Protein AF-A0A2G2W476-F1 (afdb_monomer)

pLDDT: mean 77.72, std 17.3, range [37.88, 96.62]

Structure (mmCIF, N/CA/C/O backbone):
data_AF-A0A2G2W476-F1
#
_entry.id   AF-A0A2G2W476-F1
#
loop_
_atom_site.group_PDB
_atom_site.id
_atom_site.type_symbol
_atom_site.label_atom_id
_atom_site.label_alt_id
_atom_site.label_comp_id
_atom_site.label_asym_id
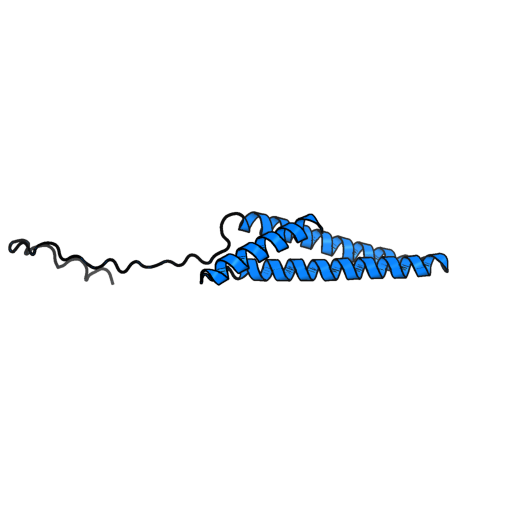_atom_site.label_entity_id
_atom_site.label_seq_id
_atom_site.pdbx_PDB_ins_code
_atom_site.Cartn_x
_atom_site.Cartn_y
_atom_site.Cartn_z
_atom_site.occupancy
_atom_site.B_iso_or_equiv
_atom_site.auth_seq_id
_atom_site.auth_comp_id
_atom_site.auth_asym_id
_atom_site.auth_atom_id
_atom_site.pdbx_PDB_model_num
ATOM 1 N N . MET A 1 1 ? 6.111 7.376 -0.834 1.00 88.75 1 MET A N 1
ATOM 2 C CA . MET A 1 1 ? 6.238 6.184 0.018 1.00 88.75 1 MET A CA 1
ATOM 3 C C . MET A 1 1 ? 6.331 6.547 1.486 1.00 88.75 1 MET A C 1
ATOM 5 O O . MET A 1 1 ? 5.328 6.387 2.149 1.00 88.75 1 MET A O 1
ATOM 9 N N . GLU A 1 2 ? 7.392 7.194 1.965 1.00 90.31 2 GLU A N 1
ATOM 10 C CA . GLU A 1 2 ? 7.625 7.481 3.400 1.00 90.31 2 GLU A CA 1
ATOM 11 C C . GLU A 1 2 ? 6.390 7.794 4.283 1.00 90.31 2 GLU A C 1
ATOM 13 O O . GLU A 1 2 ? 6.231 7.223 5.357 1.00 90.31 2 GLU A O 1
ATOM 18 N N . LYS A 1 3 ? 5.482 8.681 3.845 1.00 90.06 3 LYS A N 1
ATOM 19 C CA . LYS A 1 3 ? 4.260 9.000 4.607 1.00 90.06 3 LYS A CA 1
ATOM 20 C C . LYS A 1 3 ? 3.316 7.800 4.789 1.00 90.06 3 LYS A C 1
ATOM 22 O O . LYS A 1 3 ? 2.791 7.642 5.882 1.00 90.06 3 LYS A O 1
ATOM 27 N N . ILE A 1 4 ? 3.086 6.992 3.745 1.00 91.06 4 ILE A N 1
ATOM 28 C CA . ILE A 1 4 ? 2.184 5.827 3.829 1.00 91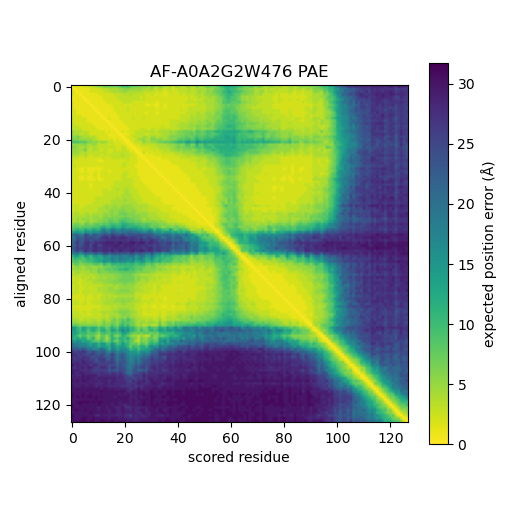.06 4 ILE A CA 1
ATOM 29 C C . ILE A 1 4 ? 2.812 4.717 4.674 1.00 91.06 4 ILE A C 1
ATOM 31 O O . ILE A 1 4 ? 2.113 4.109 5.471 1.00 91.06 4 ILE A O 1
ATOM 35 N N . THR A 1 5 ? 4.133 4.545 4.579 1.00 93.56 5 THR A N 1
ATOM 36 C CA . THR A 1 5 ? 4.925 3.622 5.404 1.00 93.56 5 THR A CA 1
ATOM 37 C C . THR A 1 5 ? 4.782 3.951 6.887 1.00 93.56 5 THR A C 1
ATOM 39 O O . THR A 1 5 ? 4.391 3.104 7.677 1.00 93.56 5 THR A O 1
ATOM 42 N N . LYS A 1 6 ? 4.965 5.226 7.262 1.00 92.75 6 LYS A N 1
ATOM 43 C CA . LYS A 1 6 ? 4.759 5.689 8.645 1.00 92.75 6 LYS A CA 1
ATOM 44 C C . LYS A 1 6 ? 3.333 5.438 9.136 1.00 92.75 6 LYS A C 1
ATOM 46 O O . LYS A 1 6 ? 3.140 5.044 10.281 1.00 92.75 6 LYS A O 1
ATOM 51 N N . SER A 1 7 ? 2.334 5.673 8.282 1.00 91.19 7 SER A N 1
ATOM 52 C CA . SER A 1 7 ? 0.939 5.365 8.611 1.00 91.19 7 SER A CA 1
ATOM 53 C C . SER A 1 7 ? 0.709 3.867 8.793 1.00 91.19 7 SER A C 1
ATOM 55 O O . SER A 1 7 ? -0.021 3.487 9.702 1.00 91.19 7 SER A O 1
ATOM 57 N N . ARG A 1 8 ? 1.336 3.023 7.967 1.00 94.50 8 ARG A N 1
ATOM 58 C CA . ARG A 1 8 ? 1.278 1.569 8.119 1.00 94.50 8 ARG A CA 1
ATOM 59 C C . ARG A 1 8 ? 1.859 1.144 9.455 1.00 94.50 8 ARG A C 1
ATOM 61 O O . ARG A 1 8 ? 1.169 0.447 10.183 1.00 94.50 8 ARG A O 1
ATOM 68 N N . ASP A 1 9 ? 3.056 1.605 9.794 1.00 94.50 9 ASP A N 1
ATOM 69 C CA . ASP A 1 9 ? 3.732 1.214 11.035 1.00 94.50 9 ASP A CA 1
ATOM 70 C C . ASP A 1 9 ? 2.927 1.635 12.281 1.00 94.50 9 ASP A C 1
ATOM 72 O O . ASP A 1 9 ? 2.794 0.865 13.232 1.00 94.50 9 ASP A O 1
ATOM 76 N N . ASP A 1 10 ? 2.326 2.833 12.261 1.00 92.50 10 ASP A N 1
ATOM 77 C CA . ASP A 1 10 ? 1.422 3.307 13.322 1.00 92.50 10 ASP A CA 1
ATOM 78 C C . ASP A 1 10 ? 0.158 2.437 13.443 1.00 92.50 10 ASP A C 1
ATOM 80 O O . ASP A 1 10 ? -0.227 2.040 14.545 1.00 92.50 10 ASP A O 1
ATOM 84 N N . ILE A 1 11 ? -0.484 2.110 12.317 1.00 91.19 11 ILE A N 1
ATOM 85 C CA . ILE A 1 11 ? -1.691 1.274 12.297 1.00 91.19 11 ILE A CA 1
ATOM 86 C C . ILE A 1 11 ? -1.365 -0.161 12.721 1.00 91.19 11 ILE A C 1
ATOM 88 O O . ILE A 1 11 ? -2.086 -0.724 13.539 1.00 91.19 11 ILE A O 1
ATOM 92 N N . GLU A 1 12 ? -0.274 -0.740 12.230 1.00 93.19 12 GLU A N 1
ATOM 93 C CA . GLU A 1 12 ? 0.182 -2.080 12.599 1.00 93.19 12 GLU A CA 1
ATOM 94 C C . GLU A 1 12 ? 0.504 -2.161 14.099 1.00 93.19 12 GLU A C 1
ATOM 96 O O . GLU A 1 12 ? 0.105 -3.112 14.773 1.00 93.19 12 GLU A O 1
ATOM 101 N N . GLY A 1 13 ? 1.155 -1.133 14.658 1.00 92.81 13 GLY A N 1
ATOM 102 C CA . GLY A 1 13 ? 1.381 -1.021 16.098 1.00 92.81 13 GLY A CA 1
ATOM 103 C C . GLY A 1 13 ? 0.074 -1.018 16.895 1.00 92.81 13 GLY A C 1
ATOM 104 O O . GLY A 1 13 ? -0.061 -1.762 17.867 1.00 92.81 13 GLY A O 1
ATOM 105 N N . LYS A 1 14 ? -0.925 -0.244 16.454 1.00 90.44 14 LYS A N 1
ATOM 106 C CA . LYS A 1 14 ? -2.258 -0.211 17.082 1.00 90.44 14 LYS A CA 1
ATOM 107 C C . LYS A 1 14 ? -2.997 -1.542 16.958 1.00 90.44 14 LYS A C 1
ATOM 109 O O . LYS A 1 14 ? -3.624 -1.967 17.923 1.00 90.44 14 LYS A O 1
ATOM 114 N N . VAL A 1 15 ? -2.906 -2.211 15.808 1.00 90.62 15 VAL A N 1
ATOM 115 C CA . VAL A 1 15 ? -3.497 -3.540 15.589 1.00 90.62 15 VAL A CA 1
ATOM 116 C C . VAL A 1 15 ? -2.919 -4.556 16.575 1.00 90.62 15 VAL A C 1
ATOM 118 O O . VAL A 1 15 ? -3.689 -5.256 17.225 1.00 90.62 15 VAL A O 1
ATOM 121 N N . LYS A 1 16 ? -1.596 -4.571 16.781 1.00 91.50 16 LYS A N 1
ATOM 122 C CA . LYS A 1 16 ? -0.947 -5.470 17.753 1.00 91.50 16 LYS A CA 1
ATOM 123 C C . LYS A 1 16 ? -1.417 -5.234 19.191 1.00 91.50 16 LYS A C 1
ATOM 125 O O . LYS A 1 16 ? -1.628 -6.194 19.927 1.00 91.50 16 LYS A O 1
ATOM 130 N N . VAL A 1 17 ? -1.604 -3.973 19.596 1.00 89.06 17 VAL A N 1
ATOM 131 C CA . VAL A 1 17 ? -2.146 -3.630 20.929 1.00 89.06 17 VAL A CA 1
ATOM 132 C C . VAL A 1 17 ? -3.568 -4.171 21.086 1.00 89.06 17 VAL A C 1
ATOM 134 O O . VAL A 1 17 ? -3.865 -4.871 22.049 1.00 89.06 17 VAL A O 1
ATOM 137 N N . VAL A 1 18 ? -4.421 -3.908 20.098 1.00 87.12 18 VAL A N 1
ATOM 138 C CA . VAL A 1 18 ? -5.820 -4.351 20.052 1.00 87.12 18 VAL A CA 1
ATOM 139 C C . VAL A 1 18 ? -5.948 -5.880 20.099 1.00 87.12 18 VAL A C 1
ATOM 141 O O . VAL A 1 18 ? -6.799 -6.413 20.814 1.00 87.12 18 VAL A O 1
ATOM 144 N N . GLU A 1 19 ? -5.104 -6.598 19.359 1.00 87.44 19 GLU A N 1
ATOM 145 C CA . GLU A 1 19 ? -5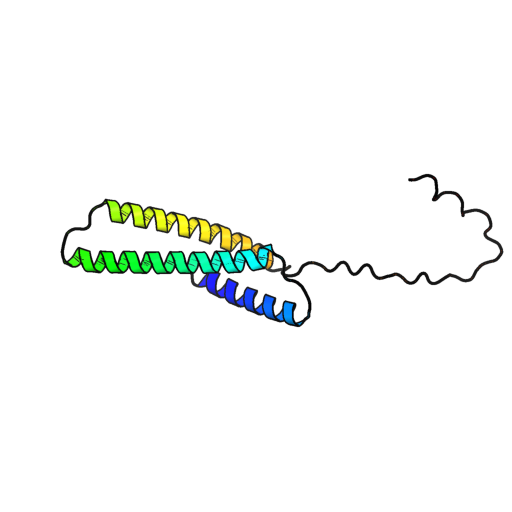.062 -8.063 19.386 1.00 87.44 19 GLU A CA 1
ATOM 146 C C . GLU A 1 19 ? -4.607 -8.596 20.748 1.00 87.44 19 GLU A C 1
ATOM 148 O O . GLU A 1 19 ? -5.194 -9.553 21.256 1.00 87.44 19 GLU A O 1
ATOM 153 N N . GLY A 1 20 ? -3.624 -7.942 21.380 1.00 86.75 20 GLY A N 1
ATOM 154 C CA . GLY A 1 20 ? -3.192 -8.245 22.747 1.00 86.75 20 GLY A CA 1
ATOM 155 C C . GLY A 1 20 ? -4.297 -8.052 23.793 1.00 86.75 20 GLY A C 1
ATOM 156 O O . GLY A 1 20 ? -4.352 -8.787 24.777 1.00 86.75 20 GLY A O 1
ATOM 157 N N . GLU A 1 21 ? -5.224 -7.124 23.552 1.00 87.12 21 GLU A N 1
ATOM 158 C CA . GLU A 1 21 ? -6.426 -6.904 24.368 1.00 87.12 21 GLU A CA 1
ATOM 159 C C . GLU A 1 21 ? -7.573 -7.894 24.057 1.00 87.12 21 GLU A C 1
ATOM 161 O O . GLU A 1 21 ? -8.626 -7.860 24.699 1.00 87.12 21 GLU A O 1
ATOM 166 N N . GLY A 1 22 ? -7.398 -8.804 23.089 1.00 84.56 22 GLY A N 1
ATOM 167 C CA . GLY A 1 22 ? -8.389 -9.821 22.719 1.00 84.56 22 GLY A CA 1
ATOM 168 C C . GLY A 1 22 ? -9.489 -9.334 21.765 1.00 84.56 22 GLY A C 1
ATOM 169 O O . GLY A 1 22 ? -10.529 -9.998 21.607 1.00 84.56 22 GLY A O 1
ATOM 170 N N . TYR A 1 23 ? -9.291 -8.181 21.124 1.00 85.25 23 TYR A N 1
ATOM 171 C CA . TYR A 1 23 ? -10.147 -7.694 20.045 1.00 85.25 23 TYR A CA 1
ATOM 172 C C . TYR A 1 23 ? -9.644 -8.182 18.687 1.00 85.25 23 TYR A C 1
ATOM 174 O O . TYR A 1 23 ? -8.462 -8.453 18.498 1.00 85.25 23 TYR A O 1
ATOM 182 N N . LYS A 1 24 ? -10.561 -8.297 17.721 1.00 88.31 24 LYS A N 1
ATOM 183 C CA . LYS A 1 24 ? -10.206 -8.634 16.340 1.00 88.31 24 LYS A CA 1
ATOM 184 C C . LYS A 1 24 ? -10.160 -7.360 15.493 1.00 88.31 24 LYS A C 1
ATOM 186 O O . LYS A 1 24 ? -11.165 -6.634 15.472 1.00 88.31 24 LYS A O 1
ATOM 191 N N . PRO A 1 25 ? -9.045 -7.085 14.796 1.00 88.62 25 PRO A N 1
ATOM 192 C CA . PRO A 1 25 ? -8.981 -5.990 13.842 1.00 88.62 25 PRO A CA 1
ATOM 193 C C . PRO A 1 25 ? -9.940 -6.247 12.676 1.00 88.62 25 PRO A C 1
ATOM 195 O O . PRO A 1 25 ? -10.285 -7.391 12.361 1.00 88.62 25 PRO A O 1
ATOM 198 N N . LYS A 1 26 ? -10.393 -5.174 12.026 1.00 90.12 26 LYS A N 1
ATOM 199 C CA . LYS A 1 26 ? -11.196 -5.296 10.803 1.00 90.12 26 LYS A CA 1
ATOM 200 C C . LYS A 1 26 ? -10.357 -5.896 9.677 1.00 90.12 26 LYS A C 1
ATOM 202 O O . LYS A 1 26 ? -9.202 -5.521 9.492 1.00 90.12 26 LYS A O 1
ATOM 207 N N . THR A 1 27 ? -10.971 -6.756 8.869 1.00 90.56 27 THR A N 1
ATOM 208 C CA . THR A 1 27 ? -1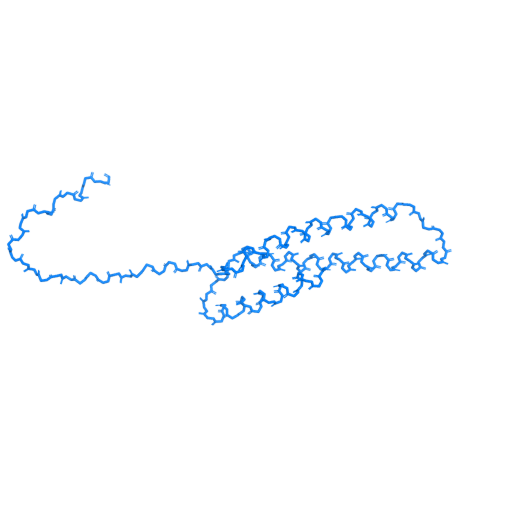0.322 -7.361 7.696 1.00 90.56 27 THR A CA 1
ATOM 209 C C . THR A 1 27 ? -9.779 -6.306 6.731 1.00 90.56 27 THR A C 1
ATOM 211 O O . THR A 1 27 ? -8.676 -6.470 6.222 1.00 90.56 27 THR A O 1
ATOM 214 N N . ASP A 1 28 ? -10.494 -5.193 6.544 1.00 91.12 28 ASP A N 1
ATOM 215 C CA . ASP A 1 28 ? -10.054 -4.095 5.672 1.00 91.12 28 ASP A CA 1
ATOM 216 C C . ASP A 1 28 ? -8.752 -3.439 6.149 1.00 91.12 28 ASP A C 1
ATOM 218 O O . ASP A 1 28 ? -7.939 -3.022 5.329 1.00 91.12 28 ASP A O 1
ATOM 222 N N . VAL A 1 29 ? -8.532 -3.375 7.468 1.00 91.62 29 VAL A N 1
ATOM 223 C CA . VAL A 1 29 ? -7.305 -2.816 8.055 1.00 91.62 29 VAL A CA 1
ATOM 224 C C . VAL A 1 29 ? -6.126 -3.741 7.776 1.00 91.62 29 VAL A C 1
ATOM 226 O O . VAL A 1 29 ? -5.088 -3.280 7.312 1.00 91.62 29 VAL A O 1
ATOM 229 N N . VAL A 1 30 ? -6.298 -5.045 8.015 1.00 92.56 30 VAL A N 1
ATOM 230 C CA . VAL A 1 30 ? -5.258 -6.054 7.752 1.00 92.56 30 VAL A CA 1
ATOM 231 C C . VAL A 1 30 ? -4.897 -6.067 6.268 1.00 92.56 30 VAL A C 1
ATOM 233 O O . VAL A 1 30 ? -3.727 -5.944 5.916 1.00 92.56 30 VAL A O 1
ATOM 236 N N . LYS A 1 31 ? -5.909 -6.105 5.396 1.00 95.12 31 LYS A N 1
ATOM 237 C CA . LYS A 1 31 ? -5.716 -6.060 3.946 1.00 95.12 31 LYS A CA 1
ATOM 238 C C . LYS A 1 31 ? -4.990 -4.790 3.501 1.00 95.12 31 LYS A C 1
ATOM 240 O O . LYS A 1 31 ? -4.097 -4.854 2.667 1.00 95.12 31 LYS A O 1
ATOM 245 N N . TRP A 1 32 ? -5.338 -3.636 4.065 1.00 95.75 32 TRP A N 1
ATOM 246 C CA . TRP A 1 32 ? -4.661 -2.387 3.730 1.00 95.75 32 TRP A CA 1
ATOM 247 C C . TRP A 1 32 ? -3.178 -2.394 4.135 1.00 95.75 32 TRP A C 1
ATOM 249 O O . TRP A 1 32 ? -2.351 -1.894 3.375 1.00 95.75 32 TRP A O 1
ATOM 259 N N . ILE A 1 33 ? -2.819 -2.987 5.282 1.00 95.06 33 ILE A N 1
ATOM 260 C CA . ILE A 1 33 ? -1.410 -3.155 5.689 1.00 95.06 33 ILE A CA 1
ATOM 261 C C . ILE A 1 33 ? -0.655 -3.996 4.647 1.00 95.06 33 ILE A C 1
ATOM 263 O O . ILE A 1 33 ? 0.424 -3.593 4.203 1.00 95.06 33 ILE A O 1
ATOM 267 N N . GLU A 1 34 ? -1.237 -5.121 4.222 1.00 96.31 34 GLU A N 1
ATOM 268 C CA . GLU A 1 34 ? -0.669 -6.000 3.190 1.00 96.31 34 GLU A CA 1
ATOM 269 C C . GLU A 1 34 ? -0.516 -5.277 1.843 1.00 96.31 34 GLU A C 1
ATOM 271 O O . GLU A 1 34 ? 0.544 -5.344 1.216 1.00 96.31 34 GLU A O 1
ATOM 276 N N . ASP A 1 35 ? -1.540 -4.533 1.415 1.00 96.62 35 ASP A N 1
ATOM 277 C CA . ASP A 1 35 ? -1.527 -3.776 0.161 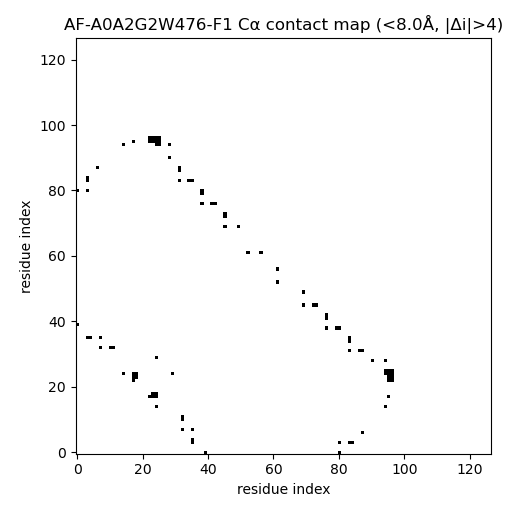1.00 96.62 35 ASP A CA 1
ATOM 278 C C . ASP A 1 35 ? -0.447 -2.674 0.174 1.00 96.62 35 ASP A C 1
ATOM 280 O O . ASP A 1 35 ? 0.243 -2.473 -0.830 1.00 96.62 35 ASP A O 1
ATOM 284 N N . VAL A 1 36 ? -0.238 -1.988 1.308 1.00 95.88 36 VAL A N 1
ATOM 285 C CA . VAL A 1 36 ? 0.861 -1.015 1.462 1.00 95.88 36 VAL A CA 1
ATOM 286 C C . VAL A 1 36 ? 2.221 -1.706 1.379 1.00 95.88 36 VAL A C 1
ATOM 288 O O . VAL A 1 36 ? 3.109 -1.209 0.686 1.00 95.88 36 VAL A O 1
ATOM 291 N N . GLN A 1 37 ? 2.396 -2.853 2.041 1.00 96.19 37 GLN A N 1
ATOM 292 C CA . GLN A 1 37 ? 3.655 -3.600 1.997 1.00 96.19 37 GLN A CA 1
ATOM 293 C C . GLN A 1 37 ? 3.972 -4.108 0.586 1.00 96.19 37 GLN A C 1
ATOM 295 O O . GLN A 1 37 ? 5.114 -4.038 0.132 1.00 96.19 37 GLN A O 1
ATOM 300 N N . LYS A 1 38 ? 2.956 -4.568 -0.148 1.00 96.38 38 LYS A N 1
ATOM 301 C CA . LYS A 1 38 ? 3.105 -4.951 -1.551 1.00 96.38 38 LYS A CA 1
ATOM 302 C C . LYS A 1 38 ? 3.541 -3.764 -2.413 1.00 96.38 38 LYS A C 1
ATOM 304 O O . LYS A 1 38 ? 4.471 -3.905 -3.204 1.00 96.38 38 LYS A O 1
ATOM 309 N N . LEU A 1 39 ? 2.911 -2.602 -2.233 1.00 95.75 39 LEU A N 1
ATOM 310 C CA . LEU A 1 39 ? 3.249 -1.391 -2.981 1.00 95.75 39 LEU A CA 1
ATOM 311 C C . LEU A 1 39 ? 4.684 -0.915 -2.708 1.00 95.75 39 LEU A C 1
ATOM 313 O O . LEU A 1 39 ? 5.350 -0.414 -3.612 1.00 95.75 39 LEU A O 1
ATOM 317 N N . GLU A 1 40 ? 5.176 -1.072 -1.479 1.00 94.94 40 GLU A N 1
ATOM 318 C CA . GLU A 1 40 ? 6.579 -0.805 -1.142 1.00 94.94 40 GLU A CA 1
ATOM 319 C C . GLU A 1 40 ? 7.536 -1.719 -1.897 1.00 94.94 40 GLU A C 1
ATOM 321 O O . GLU A 1 40 ? 8.467 -1.223 -2.524 1.00 94.94 40 GLU A O 1
ATOM 326 N N . ASN A 1 41 ? 7.268 -3.024 -1.930 1.00 94.75 41 ASN A N 1
ATOM 327 C CA . ASN A 1 41 ? 8.092 -3.962 -2.692 1.00 94.75 41 ASN A CA 1
ATOM 328 C C . ASN A 1 41 ? 8.087 -3.638 -4.199 1.00 94.75 41 ASN A C 1
ATOM 330 O O . ASN A 1 41 ? 9.131 -3.690 -4.848 1.00 94.75 41 ASN A O 1
ATOM 334 N N . GLU A 1 42 ? 6.930 -3.270 -4.763 1.00 94.12 42 GLU A N 1
ATOM 335 C CA . GLU A 1 42 ? 6.816 -2.842 -6.166 1.00 94.12 42 GLU A CA 1
ATOM 336 C C . GLU A 1 42 ? 7.598 -1.546 -6.444 1.00 94.12 42 GLU A C 1
ATOM 338 O O . GLU A 1 42 ? 8.206 -1.398 -7.509 1.00 94.12 42 GLU A O 1
ATOM 343 N N . TRP A 1 43 ? 7.602 -0.612 -5.488 1.00 94.19 43 TRP A N 1
ATOM 344 C CA . TRP A 1 43 ? 8.364 0.632 -5.566 1.00 94.19 43 TRP A CA 1
ATOM 345 C C . TRP A 1 43 ? 9.875 0.383 -5.527 1.00 94.19 43 TRP A C 1
ATOM 347 O O . TRP A 1 43 ? 10.586 0.892 -6.395 1.00 94.19 43 TRP A O 1
ATOM 357 N N . GLU A 1 44 ? 10.359 -0.431 -4.589 1.00 94.31 44 GLU A N 1
ATOM 358 C CA . GLU A 1 44 ? 11.779 -0.794 -4.490 1.00 94.31 44 GLU A CA 1
ATOM 359 C C . GLU A 1 44 ? 12.256 -1.513 -5.762 1.00 94.31 44 GLU A C 1
ATOM 361 O O . GLU A 1 44 ? 13.251 -1.112 -6.367 1.00 94.31 44 GLU A O 1
ATOM 366 N N . ALA A 1 45 ? 11.485 -2.485 -6.264 1.00 92.12 45 ALA A N 1
ATOM 367 C CA . ALA A 1 45 ? 11.806 -3.191 -7.507 1.00 92.12 45 ALA A CA 1
ATOM 368 C C . ALA A 1 45 ? 11.899 -2.243 -8.721 1.00 92.12 45 ALA A C 1
ATOM 370 O O . ALA A 1 45 ? 12.766 -2.395 -9.588 1.00 92.12 45 ALA A O 1
ATOM 371 N N . MET A 1 46 ? 11.032 -1.226 -8.792 1.00 91.25 46 MET A N 1
ATOM 372 C CA . MET A 1 46 ? 11.121 -0.193 -9.829 1.00 91.25 46 MET A CA 1
ATOM 373 C C . MET A 1 46 ? 12.399 0.641 -9.687 1.00 91.25 46 MET A C 1
ATOM 375 O O . MET A 1 46 ? 13.060 0.926 -10.688 1.00 91.25 46 MET A O 1
ATOM 379 N N . GLN A 1 47 ? 12.765 1.036 -8.463 1.00 91.19 47 GLN A N 1
ATOM 380 C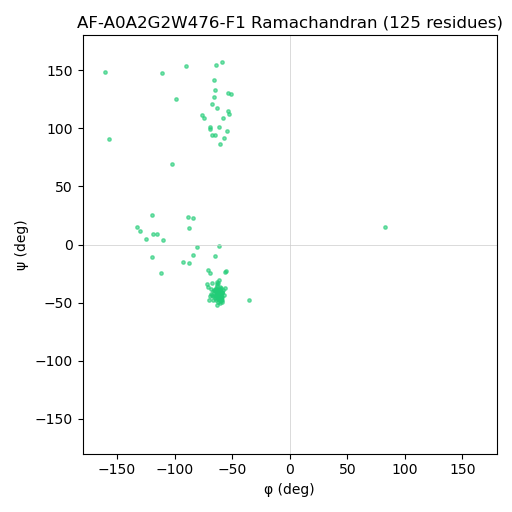 CA . GLN A 1 47 ? 13.990 1.797 -8.214 1.00 91.19 47 GLN A CA 1
ATOM 381 C C . GLN A 1 47 ? 15.241 0.998 -8.595 1.00 91.19 47 GLN A C 1
ATOM 383 O O . GLN A 1 47 ? 16.137 1.547 -9.243 1.00 91.19 47 GLN A O 1
ATOM 388 N N . GLU A 1 48 ? 15.285 -0.294 -8.267 1.00 90.50 48 GLU A N 1
ATOM 389 C CA . GLU A 1 48 ? 16.354 -1.206 -8.678 1.00 90.50 48 GLU A CA 1
ATOM 390 C C . GLU A 1 48 ? 16.465 -1.303 -10.203 1.00 90.50 48 GLU A C 1
ATOM 392 O O . GLU A 1 48 ? 17.557 -1.134 -10.751 1.00 90.50 48 GLU A O 1
ATOM 397 N N . SER A 1 49 ? 15.339 -1.479 -10.903 1.00 86.19 49 SER A N 1
ATOM 398 C CA . SER A 1 49 ? 15.297 -1.531 -12.372 1.00 86.19 49 SER A CA 1
ATOM 399 C C . SER A 1 49 ? 15.812 -0.237 -13.015 1.00 86.19 49 SER A C 1
ATOM 401 O O . SER A 1 49 ? 16.653 -0.268 -13.919 1.00 86.19 49 SER A O 1
ATOM 403 N N . ILE A 1 50 ? 15.396 0.925 -12.497 1.00 86.06 50 ILE A N 1
ATOM 404 C CA . ILE A 1 50 ? 15.887 2.233 -12.956 1.00 86.06 50 ILE A CA 1
ATOM 405 C C . ILE A 1 50 ? 17.398 2.358 -12.735 1.00 86.06 50 ILE A C 1
ATOM 407 O O . ILE A 1 50 ? 18.107 2.867 -13.605 1.00 86.06 50 ILE A O 1
ATOM 411 N N . ASN A 1 51 ? 17.907 1.921 -11.584 1.00 86.56 51 ASN A N 1
ATOM 412 C CA . ASN A 1 51 ? 19.332 1.998 -11.268 1.00 86.56 51 ASN A CA 1
ATOM 413 C C . ASN A 1 51 ? 20.165 1.057 -12.151 1.00 86.56 51 ASN A C 1
ATOM 415 O O . ASN A 1 51 ? 21.197 1.477 -12.681 1.00 86.56 51 ASN A O 1
ATOM 419 N N . ALA A 1 52 ? 19.693 -0.170 -12.384 1.00 83.06 52 ALA A N 1
ATOM 420 C CA . ALA A 1 52 ? 20.316 -1.113 -13.308 1.00 83.06 52 ALA A CA 1
ATOM 421 C C . ALA A 1 52 ? 20.351 -0.5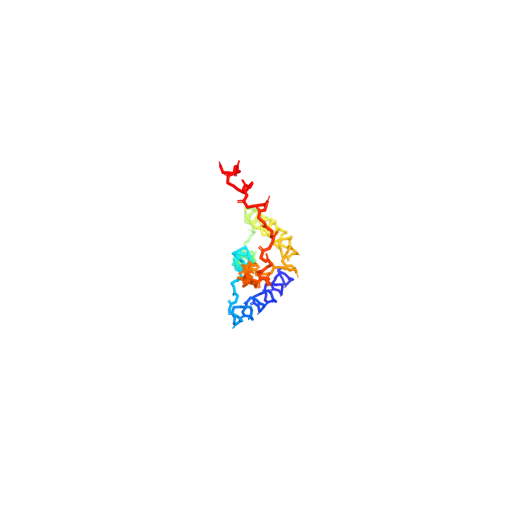56 -14.741 1.00 83.06 52 ALA A C 1
ATOM 423 O O . ALA A 1 52 ? 21.394 -0.576 -15.397 1.00 83.06 52 ALA A O 1
ATOM 424 N N . ALA A 1 53 ? 19.245 0.032 -15.207 1.00 77.62 53 ALA A N 1
ATOM 425 C CA . ALA A 1 53 ? 19.183 0.677 -16.513 1.00 77.62 53 ALA A CA 1
ATOM 426 C C . ALA A 1 53 ? 20.134 1.880 -16.614 1.00 77.62 53 ALA A C 1
ATOM 428 O O . ALA A 1 53 ? 20.863 2.003 -17.598 1.00 77.62 53 ALA A O 1
ATOM 429 N N . LYS A 1 54 ? 20.199 2.738 -15.585 1.00 75.75 54 LYS A N 1
ATOM 430 C CA . LYS A 1 54 ? 21.145 3.868 -15.534 1.00 75.75 54 LYS A CA 1
ATOM 431 C C . LYS A 1 54 ? 22.597 3.408 -15.681 1.00 75.75 54 LYS A C 1
ATOM 433 O O . LYS A 1 54 ? 23.341 4.003 -16.463 1.00 75.75 54 LYS A O 1
ATOM 438 N N . MET A 1 55 ? 22.982 2.329 -14.995 1.00 73.00 55 MET A N 1
ATOM 439 C CA . MET A 1 55 ? 24.321 1.734 -15.109 1.00 73.00 55 MET A CA 1
ATOM 440 C C . MET A 1 55 ? 24.633 1.264 -16.538 1.00 73.00 55 MET A C 1
ATOM 442 O O . MET A 1 55 ? 25.748 1.457 -17.021 1.00 73.00 55 MET A O 1
ATOM 446 N N . LEU A 1 56 ? 23.649 0.701 -17.245 1.00 64.44 56 LEU A N 1
ATOM 447 C CA . LEU A 1 56 ? 23.804 0.269 -18.639 1.00 64.44 56 LEU A CA 1
ATOM 448 C C . LEU A 1 56 ? 23.882 1.453 -19.616 1.00 64.44 56 LEU A C 1
ATOM 450 O O . LEU A 1 56 ? 24.630 1.400 -20.594 1.00 64.44 56 LEU A O 1
ATOM 454 N N . THR A 1 57 ? 23.168 2.549 -19.339 1.00 56.09 57 THR A N 1
ATOM 455 C CA . THR A 1 57 ? 23.124 3.722 -20.229 1.00 56.09 57 THR A CA 1
ATOM 456 C C . THR A 1 57 ? 24.407 4.545 -20.284 1.00 56.09 57 THR A C 1
ATOM 458 O O . THR A 1 57 ? 24.668 5.190 -21.296 1.00 56.09 57 THR A O 1
ATOM 461 N N . TYR A 1 58 ? 25.269 4.452 -19.266 1.00 53.50 58 TYR A N 1
ATOM 462 C CA . TYR A 1 58 ? 26.640 4.976 -19.343 1.00 53.50 58 TYR A CA 1
ATOM 463 C C . TYR A 1 58 ? 27.507 4.232 -20.381 1.00 53.50 58 TYR A C 1
ATOM 465 O O . TYR A 1 58 ? 28.605 4.686 -20.699 1.00 53.50 58 TYR A O 1
ATOM 473 N N . LYS A 1 59 ? 27.017 3.107 -20.929 1.00 54.25 59 LYS A N 1
ATOM 474 C CA . LYS A 1 59 ? 27.707 2.264 -21.915 1.00 54.25 59 LYS A CA 1
ATOM 475 C C . LYS A 1 59 ? 27.061 2.275 -23.312 1.00 54.25 59 LYS A C 1
ATOM 477 O O . LYS A 1 59 ? 27.775 2.016 -24.275 1.00 54.25 59 LYS A O 1
ATOM 482 N N . CYS A 1 60 ? 25.759 2.569 -23.445 1.00 54.12 60 CYS A N 1
ATOM 483 C CA . CYS A 1 60 ? 25.010 2.650 -24.718 1.00 54.12 60 CYS A CA 1
ATOM 484 C C . CYS A 1 60 ? 23.705 3.467 -24.568 1.00 54.12 60 CYS A C 1
ATOM 486 O O . CYS A 1 60 ? 23.085 3.444 -23.510 1.00 54.12 60 CYS A O 1
ATOM 488 N N . CYS A 1 61 ? 23.253 4.165 -25.621 1.00 57.94 61 CYS A N 1
ATOM 489 C CA . CYS A 1 61 ? 22.033 4.992 -25.603 1.00 57.94 61 CYS A CA 1
ATOM 490 C C . CYS A 1 61 ? 20.781 4.216 -25.124 1.00 57.94 61 CYS A C 1
ATOM 492 O O . CYS A 1 61 ? 20.496 3.152 -25.676 1.00 57.94 61 CYS A O 1
ATOM 494 N N . PRO A 1 62 ? 19.988 4.740 -24.163 1.00 57.78 62 PRO A N 1
ATOM 495 C CA . PRO A 1 62 ? 18.767 4.075 -23.716 1.00 57.78 62 PRO A CA 1
ATOM 496 C C . PRO A 1 62 ? 17.717 4.016 -24.825 1.00 57.78 62 PRO A C 1
ATOM 498 O O . PRO A 1 62 ? 17.313 5.041 -25.374 1.00 57.78 62 PRO A O 1
ATOM 501 N N . THR A 1 63 ? 17.221 2.815 -25.101 1.00 64.50 63 THR A N 1
ATOM 502 C CA . THR A 1 63 ? 16.061 2.565 -25.958 1.00 64.50 63 THR A CA 1
ATOM 503 C C . THR A 1 63 ? 14.790 3.162 -25.340 1.00 64.50 63 THR A C 1
ATOM 505 O O . THR A 1 63 ? 14.504 2.965 -24.159 1.00 64.50 63 THR A O 1
ATOM 508 N N . CYS A 1 64 ? 13.993 3.884 -26.136 1.00 63.72 64 CYS A N 1
ATOM 509 C CA . CYS A 1 64 ? 12.779 4.587 -25.693 1.00 63.72 64 CYS A CA 1
ATOM 510 C C . CYS A 1 64 ? 11.724 3.696 -24.999 1.00 63.72 64 CYS A C 1
ATOM 512 O O . CYS A 1 64 ? 10.943 4.216 -24.204 1.00 63.72 64 CYS A O 1
ATOM 514 N N . SER A 1 65 ? 11.719 2.382 -25.252 1.00 70.25 65 SER A N 1
ATOM 515 C CA . SER A 1 65 ? 10.791 1.405 -24.656 1.00 70.25 65 SER A CA 1
ATOM 516 C C . SER A 1 65 ? 10.912 1.296 -23.132 1.00 70.25 65 SER A C 1
ATOM 518 O O . SER A 1 65 ? 9.906 1.281 -22.424 1.00 70.25 65 SER A O 1
ATOM 520 N N . LEU A 1 66 ? 12.137 1.323 -22.604 1.00 73.44 66 LEU A N 1
ATOM 521 C CA . LEU A 1 66 ? 12.377 1.220 -21.163 1.00 73.44 66 LEU A CA 1
ATOM 522 C C . LEU A 1 66 ? 11.850 2.457 -20.419 1.00 73.44 66 LEU A C 1
ATOM 524 O O . LEU A 1 66 ? 11.332 2.370 -19.308 1.00 73.44 66 LEU A O 1
ATOM 528 N N . ARG A 1 67 ? 11.906 3.628 -21.067 1.00 73.38 67 ARG A N 1
ATOM 529 C CA . ARG A 1 67 ? 11.343 4.868 -20.521 1.00 73.38 67 ARG A CA 1
ATOM 530 C C . ARG A 1 67 ? 9.816 4.807 -20.424 1.00 73.38 67 ARG A C 1
ATOM 532 O O . ARG A 1 67 ? 9.265 5.284 -19.434 1.00 73.38 67 ARG A O 1
ATOM 539 N N . SER A 1 68 ? 9.136 4.236 -21.421 1.00 78.62 68 SER A N 1
ATOM 540 C CA . SER A 1 68 ? 7.677 4.064 -21.381 1.00 78.62 68 SER A CA 1
ATOM 541 C C . SER A 1 68 ? 7.229 3.044 -20.337 1.00 78.62 68 SER A C 1
ATOM 543 O O . SER A 1 68 ? 6.233 3.283 -19.654 1.00 78.62 68 SER A O 1
ATOM 545 N N . GLU A 1 69 ? 7.973 1.950 -20.160 1.00 84.62 69 GLU A N 1
ATOM 546 C CA . GLU A 1 69 ? 7.678 0.937 -19.138 1.00 84.62 69 GLU A CA 1
ATOM 547 C C . GLU A 1 69 ? 7.785 1.528 -17.731 1.00 84.62 69 GLU A C 1
ATOM 549 O O . GLU A 1 69 ? 6.815 1.490 -16.973 1.00 84.62 69 GLU A O 1
ATOM 554 N N . VAL A 1 70 ? 8.907 2.188 -17.420 1.00 85.56 70 VAL A N 1
ATOM 555 C CA . VAL A 1 70 ? 9.106 2.872 -16.132 1.00 85.56 70 VAL A CA 1
ATOM 556 C C . VAL A 1 70 ? 8.032 3.935 -15.895 1.00 85.56 70 VAL A C 1
ATOM 558 O O . VAL A 1 70 ? 7.508 4.047 -14.789 1.00 85.56 70 VAL A O 1
ATOM 561 N N . SER A 1 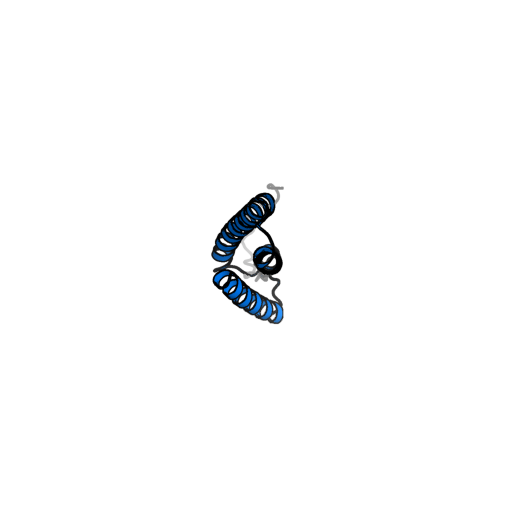71 ? 7.661 4.702 -16.925 1.00 86.12 71 SER A N 1
ATOM 562 C CA . SER A 1 71 ? 6.597 5.705 -16.807 1.00 86.12 71 SER A CA 1
ATOM 563 C C . SER A 1 71 ? 5.241 5.076 -16.477 1.00 86.12 71 SER A C 1
ATOM 565 O O . SER A 1 71 ? 4.500 5.614 -15.657 1.00 86.12 71 SER A O 1
ATOM 567 N N . THR A 1 72 ? 4.914 3.948 -17.106 1.00 90.25 72 THR A N 1
ATOM 568 C CA . THR A 1 72 ? 3.655 3.227 -16.869 1.00 90.25 72 THR A CA 1
ATOM 569 C C . THR A 1 72 ? 3.626 2.649 -15.457 1.00 90.25 72 THR A C 1
ATOM 571 O O . THR A 1 72 ? 2.640 2.811 -14.738 1.00 90.25 72 THR A O 1
ATOM 574 N N . GLN A 1 73 ? 4.732 2.045 -15.020 1.00 91.38 73 GLN A N 1
ATOM 575 C CA . GLN A 1 73 ? 4.859 1.498 -13.673 1.00 91.38 73 GLN A CA 1
ATOM 576 C C . GLN A 1 73 ? 4.764 2.603 -12.609 1.00 91.38 73 GLN A C 1
ATOM 578 O O . GLN A 1 73 ? 4.052 2.448 -11.619 1.00 91.38 73 GLN A O 1
ATOM 583 N N . ALA A 1 74 ? 5.422 3.747 -12.828 1.00 90.06 74 ALA A N 1
ATOM 584 C CA . ALA A 1 74 ? 5.360 4.895 -11.925 1.00 90.06 74 ALA A CA 1
ATOM 585 C C . ALA A 1 74 ? 3.939 5.458 -11.794 1.00 90.06 74 ALA A C 1
ATOM 587 O O . ALA A 1 74 ? 3.524 5.834 -10.696 1.00 90.06 74 ALA A O 1
ATOM 588 N N . GLN A 1 75 ? 3.186 5.495 -12.897 1.00 93.50 75 GLN A N 1
ATOM 589 C CA . GLN A 1 75 ? 1.791 5.921 -12.882 1.00 93.50 75 GLN A CA 1
ATOM 590 C C . GLN A 1 75 ? 0.922 4.948 -12.072 1.00 93.50 75 GLN A C 1
ATOM 592 O O . GLN A 1 75 ? 0.190 5.393 -11.192 1.00 93.50 75 GLN A O 1
ATOM 597 N N . ASN A 1 76 ? 1.079 3.637 -12.278 1.00 94.12 76 ASN A N 1
ATOM 598 C CA . ASN A 1 76 ? 0.343 2.627 -11.515 1.00 94.12 76 ASN A CA 1
ATOM 599 C C . ASN A 1 76 ? 0.610 2.733 -10.002 1.00 94.12 76 ASN A C 1
ATOM 601 O O . ASN A 1 76 ? -0.328 2.835 -9.212 1.00 94.12 76 ASN A O 1
ATOM 605 N N . ILE A 1 77 ? 1.885 2.835 -9.598 1.00 93.12 77 ILE A N 1
ATOM 606 C CA . ILE A 1 77 ? 2.240 3.010 -8.181 1.00 93.12 77 ILE A CA 1
ATOM 607 C C . ILE A 1 77 ? 1.639 4.293 -7.613 1.00 93.12 77 ILE A C 1
ATOM 609 O O . ILE A 1 77 ? 1.168 4.316 -6.474 1.00 93.12 77 ILE A O 1
ATOM 613 N N . ARG A 1 78 ? 1.644 5.383 -8.385 1.00 93.19 78 ARG A N 1
ATOM 614 C CA . ARG A 1 78 ? 1.054 6.653 -7.954 1.00 93.19 78 ARG A CA 1
ATOM 615 C C . ARG A 1 78 ? -0.448 6.520 -7.710 1.00 93.19 78 ARG A C 1
ATOM 617 O O . ARG A 1 78 ? -0.934 7.054 -6.710 1.00 93.19 78 ARG A O 1
ATOM 624 N N . ASP A 1 79 ? -1.155 5.830 -8.594 1.00 94.75 79 ASP A N 1
ATOM 625 C CA . ASP A 1 79 ? -2.602 5.652 -8.507 1.00 94.75 79 ASP A CA 1
ATOM 626 C C . ASP A 1 79 ? -2.970 4.749 -7.319 1.00 94.75 79 ASP A C 1
ATOM 628 O O . ASP A 1 79 ? -3.809 5.127 -6.494 1.00 94.75 79 ASP A O 1
ATOM 632 N N . GLN A 1 80 ? -2.250 3.638 -7.127 1.00 94.56 80 GLN A N 1
ATOM 633 C CA . GLN A 1 80 ? -2.384 2.779 -5.943 1.00 94.56 80 GLN A CA 1
ATOM 634 C C . GLN A 1 80 ? -2.083 3.542 -4.645 1.00 94.56 80 GLN A C 1
ATOM 636 O O . GLN A 1 80 ? -2.852 3.474 -3.685 1.00 94.56 80 GLN A O 1
ATOM 641 N N . LEU A 1 81 ? -1.005 4.334 -4.616 1.00 92.94 81 LEU A N 1
ATOM 642 C CA . LEU A 1 81 ? -0.644 5.156 -3.459 1.00 92.94 81 LEU A CA 1
ATOM 643 C C . LEU A 1 81 ? -1.736 6.180 -3.122 1.00 92.94 81 LEU A C 1
ATOM 645 O O . LEU A 1 81 ? -1.955 6.484 -1.949 1.00 92.94 81 LEU A O 1
ATOM 649 N N . CYS A 1 82 ? -2.397 6.747 -4.134 1.00 92.75 82 CYS A N 1
ATOM 650 C CA . CYS A 1 82 ? -3.509 7.672 -3.936 1.00 92.75 82 CYS A CA 1
ATOM 651 C C . CYS A 1 82 ? -4.695 6.968 -3.266 1.00 92.75 82 CYS A C 1
ATOM 653 O O . CYS A 1 82 ? -5.193 7.460 -2.252 1.00 92.75 82 CYS A O 1
ATOM 655 N N . GLY A 1 83 ? -5.076 5.788 -3.767 1.00 93.25 83 GLY A N 1
ATOM 656 C CA . GLY A 1 83 ? -6.142 4.975 -3.179 1.00 93.25 83 GLY A CA 1
ATOM 657 C C . GLY A 1 83 ? -5.843 4.576 -1.732 1.00 93.25 83 GLY A C 1
ATOM 658 O O . GLY A 1 83 ? -6.662 4.801 -0.843 1.00 93.25 83 GLY A O 1
ATOM 659 N N . LEU A 1 84 ? -4.634 4.078 -1.458 1.00 93.25 84 LEU A N 1
ATOM 660 C CA . LEU A 1 84 ? -4.243 3.664 -0.107 1.00 93.25 84 LEU A CA 1
ATOM 661 C C . LEU A 1 84 ? -4.231 4.825 0.890 1.00 93.25 84 LEU A C 1
ATOM 663 O O . LEU A 1 84 ? -4.594 4.625 2.047 1.00 93.25 84 LEU A O 1
ATOM 667 N N . LYS A 1 85 ? -3.870 6.042 0.469 1.00 90.81 85 LYS A N 1
ATOM 668 C CA . LYS A 1 85 ? -3.958 7.229 1.337 1.00 90.81 85 LYS A CA 1
ATOM 669 C C . LYS A 1 85 ? -5.393 7.552 1.740 1.00 90.81 85 LYS A C 1
ATOM 671 O O . LYS A 1 85 ? -5.629 7.834 2.909 1.00 90.81 85 LYS A O 1
ATOM 676 N N . GLN A 1 86 ? -6.332 7.489 0.798 1.00 89.12 86 GLN A N 1
ATOM 677 C CA . GLN A 1 86 ? -7.746 7.746 1.087 1.00 89.12 86 GLN A CA 1
ATOM 678 C C . GLN A 1 86 ? -8.303 6.713 2.074 1.00 89.12 86 GLN A C 1
ATOM 680 O O . GLN A 1 86 ? -8.986 7.065 3.032 1.00 89.12 86 GLN A O 1
ATOM 685 N N . VAL A 1 87 ? -7.953 5.438 1.887 1.00 87.88 87 VAL A N 1
ATOM 686 C CA . VAL A 1 87 ? -8.363 4.367 2.804 1.00 87.88 87 VAL A CA 1
ATOM 687 C C . VAL A 1 87 ? -7.737 4.558 4.192 1.00 87.88 87 VAL A C 1
ATOM 689 O O . VAL A 1 87 ? -8.436 4.427 5.195 1.00 87.88 87 VAL A O 1
ATOM 692 N N . ALA A 1 88 ? -6.468 4.965 4.281 1.00 85.94 88 ALA A N 1
ATOM 693 C CA . ALA A 1 88 ? -5.802 5.232 5.560 1.00 85.94 88 ALA A CA 1
ATOM 694 C C . ALA A 1 88 ? -6.520 6.307 6.396 1.00 85.94 88 ALA A C 1
ATOM 696 O O . ALA A 1 88 ? -6.643 6.176 7.615 1.00 85.94 88 ALA A O 1
ATOM 697 N N . GLU A 1 89 ? -7.028 7.359 5.747 1.00 84.38 89 GLU A N 1
ATOM 698 C CA . GLU A 1 89 ? -7.798 8.417 6.412 1.00 84.38 89 GLU A CA 1
ATOM 699 C C . GLU A 1 89 ? -9.106 7.887 7.016 1.00 84.38 89 GLU A C 1
ATOM 701 O O . GLU A 1 89 ? -9.513 8.343 8.087 1.00 84.38 89 GLU A O 1
ATOM 706 N N . SER A 1 90 ? -9.721 6.872 6.396 1.00 83.56 90 SER A N 1
ATOM 707 C CA . SER A 1 90 ? -10.960 6.255 6.889 1.00 83.56 90 SER A CA 1
ATOM 708 C C . SER A 1 90 ? -10.776 5.446 8.182 1.00 83.56 90 SER A C 1
ATOM 710 O O . SER A 1 90 ? -11.710 5.306 8.972 1.00 83.56 90 SER A O 1
ATOM 712 N N . PHE A 1 91 ? -9.560 4.964 8.456 1.00 80.25 91 PHE A N 1
ATOM 713 C CA . PHE A 1 91 ? -9.259 4.142 9.632 1.00 80.25 91 PHE A CA 1
ATOM 714 C C . PHE A 1 91 ? -8.985 4.932 10.907 1.00 80.25 91 PHE A C 1
ATOM 716 O O . PHE A 1 91 ? -8.917 4.342 11.987 1.00 80.25 91 PHE A O 1
ATOM 723 N N . ARG A 1 92 ? -8.867 6.262 10.815 1.00 68.06 92 ARG A N 1
ATOM 724 C CA . ARG A 1 92 ? -8.455 7.137 11.925 1.00 68.06 92 ARG A CA 1
ATOM 725 C C . ARG A 1 92 ? -9.313 6.986 13.190 1.00 68.06 92 ARG A C 1
ATOM 727 O O . ARG A 1 92 ? -8.836 7.304 14.276 1.00 68.06 92 ARG A O 1
ATOM 734 N N . SER A 1 93 ? -10.546 6.497 13.062 1.00 66.56 93 SER A N 1
ATOM 735 C CA . SER A 1 93 ? -11.503 6.399 14.170 1.00 66.56 93 SER A CA 1
ATOM 736 C C . SER A 1 93 ? -11.973 4.978 14.494 1.00 66.56 93 SER A C 1
ATOM 738 O O . SER A 1 93 ? -12.637 4.809 15.512 1.00 66.56 93 SER A O 1
ATOM 740 N N . ASN A 1 94 ? -11.687 3.957 13.671 1.00 76.19 94 ASN A N 1
ATOM 741 C CA . ASN A 1 94 ? -12.281 2.630 13.882 1.00 76.19 94 ASN A CA 1
ATOM 742 C C . ASN A 1 94 ? -11.471 1.472 13.259 1.00 76.19 94 ASN A C 1
ATOM 744 O O . ASN A 1 94 ? -11.708 1.079 12.114 1.00 76.19 94 ASN A O 1
ATOM 748 N N . LEU A 1 95 ? -10.557 0.904 14.056 1.00 77.44 95 LEU A N 1
ATOM 749 C CA . LEU A 1 95 ? -9.680 -0.218 13.681 1.00 77.44 95 LEU A CA 1
ATOM 750 C C . LEU A 1 95 ? -10.239 -1.605 14.050 1.00 77.44 95 LEU A C 1
ATOM 752 O O . LEU A 1 95 ? -9.750 -2.624 13.561 1.00 77.44 95 LEU A O 1
ATOM 756 N N . VAL A 1 96 ? -11.260 -1.655 14.906 1.00 74.62 96 VAL A N 1
ATOM 757 C CA . VAL A 1 96 ? -11.778 -2.882 15.526 1.00 74.62 96 VAL A CA 1
ATOM 758 C C . VAL A 1 96 ? -13.160 -3.239 15.020 1.00 74.62 96 VAL A C 1
ATOM 760 O O . VAL A 1 96 ? -13.985 -2.376 14.739 1.00 74.62 96 VAL A O 1
ATOM 763 N N . VAL A 1 97 ? -13.449 -4.534 14.941 1.00 67.75 97 VAL A N 1
ATOM 764 C CA . VAL A 1 97 ? -14.837 -4.975 14.800 1.00 67.75 97 VAL A CA 1
ATOM 765 C C . VAL A 1 97 ? -15.567 -4.636 16.101 1.00 67.75 97 VAL A C 1
ATOM 767 O O . VAL A 1 97 ? -15.167 -5.104 17.169 1.00 67.75 97 VAL A O 1
ATOM 770 N N . GLU A 1 98 ? -16.628 -3.828 16.026 1.00 61.88 98 GLU A N 1
ATOM 771 C CA . GLU A 1 98 ? -17.496 -3.571 17.177 1.00 61.88 98 GLU A CA 1
ATOM 772 C C . GLU A 1 98 ? -18.054 -4.904 17.682 1.00 61.88 98 GLU A C 1
ATOM 774 O O . GLU A 1 98 ? -18.891 -5.548 17.046 1.00 61.88 98 GLU A O 1
ATOM 779 N N . LYS A 1 99 ? -17.583 -5.341 18.854 1.00 56.94 99 LYS A N 1
ATOM 780 C CA . LYS A 1 99 ? -18.287 -6.367 19.613 1.00 56.94 99 LYS A CA 1
ATOM 781 C C . LYS A 1 99 ? -19.570 -5.715 20.113 1.00 56.94 99 LYS A C 1
ATOM 783 O O . LYS A 1 99 ? -19.557 -5.043 21.143 1.00 56.94 99 LYS A O 1
ATOM 788 N N . TYR A 1 100 ? -20.683 -5.956 19.422 1.00 52.78 100 TYR A N 1
ATOM 789 C CA . TYR A 1 100 ? -21.997 -5.874 20.049 1.00 52.78 100 TYR A CA 1
ATOM 790 C C . TYR A 1 100 ? -22.017 -6.908 21.175 1.00 52.78 100 TYR A C 1
ATOM 792 O O . TYR A 1 100 ? -22.411 -8.059 20.995 1.00 52.78 100 TYR A O 1
ATOM 800 N N . LEU A 1 101 ? -21.543 -6.514 22.356 1.00 49.31 101 LEU A N 1
ATOM 801 C CA . LEU A 1 101 ? -21.921 -7.190 23.578 1.00 49.31 101 LEU A CA 1
ATOM 802 C C . LEU A 1 101 ? -23.417 -6.930 23.706 1.00 49.31 101 LEU A C 1
ATOM 804 O O . LEU A 1 101 ? -23.834 -5.891 24.215 1.00 49.31 101 LEU A O 1
ATOM 808 N N . VAL A 1 102 ? -24.231 -7.864 23.209 1.00 46.38 102 VAL A N 1
ATOM 809 C CA . VAL A 1 102 ? -25.599 -8.023 23.690 1.00 46.38 102 VAL A CA 1
ATOM 810 C C . VAL A 1 102 ? -25.432 -8.257 25.185 1.00 46.38 102 VAL A C 1
ATOM 812 O O . VAL A 1 102 ? -25.166 -9.376 25.623 1.00 46.38 102 VAL A O 1
ATOM 815 N N . LYS A 1 103 ? -25.466 -7.179 25.978 1.00 51.19 103 LYS A N 1
ATOM 816 C CA . LYS A 1 103 ? -25.601 -7.283 27.423 1.00 51.19 103 LYS A CA 1
ATOM 817 C C . LYS A 1 103 ? -26.835 -8.149 27.598 1.00 51.19 103 LYS A C 1
ATOM 819 O O . LYS A 1 103 ? -27.926 -7.734 27.213 1.00 51.19 103 LYS A O 1
ATOM 824 N N . LYS A 1 104 ? -26.658 -9.368 28.113 1.00 52.38 104 LYS A N 1
ATOM 825 C CA . LYS A 1 104 ? -27.752 -10.099 28.740 1.00 52.38 104 LYS A CA 1
ATOM 826 C C . LYS A 1 104 ? -28.271 -9.135 29.800 1.00 52.38 104 LYS A C 1
ATOM 828 O O . LYS A 1 104 ? -27.636 -8.959 30.833 1.00 52.38 104 LYS A O 1
ATOM 833 N N . VAL A 1 105 ? -29.331 -8.402 29.478 1.00 55.94 105 VAL A N 1
ATOM 834 C CA . VAL A 1 105 ? -30.057 -7.634 30.474 1.00 55.94 105 VAL A CA 1
ATOM 835 C C . VAL A 1 105 ? -30.701 -8.726 31.301 1.00 55.94 105 VAL A C 1
ATOM 837 O O . VAL A 1 105 ? -31.611 -9.404 30.825 1.00 55.94 105 VAL A O 1
ATOM 840 N N . GLU A 1 106 ? -30.121 -9.015 32.463 1.00 55.56 106 GLU A N 1
ATOM 841 C CA . GLU A 1 106 ? -30.800 -9.846 33.442 1.00 55.56 106 GLU A CA 1
ATOM 842 C C . GLU A 1 106 ? -32.160 -9.195 33.656 1.00 55.56 106 GLU A C 1
ATOM 844 O O . GLU A 1 106 ? -32.258 -8.029 34.041 1.00 55.56 106 GLU A O 1
ATOM 849 N N . PHE A 1 107 ? -33.211 -9.915 33.272 1.00 59.44 107 PHE A N 1
ATOM 850 C CA . PHE A 1 107 ? -34.568 -9.510 33.559 1.00 59.44 107 PHE A CA 1
ATOM 851 C C . PHE A 1 107 ? -34.676 -9.470 35.079 1.00 59.44 107 PHE A C 1
ATOM 853 O O . PHE A 1 107 ? -34.744 -10.519 35.713 1.00 59.44 107 PHE A O 1
ATOM 860 N N . ILE A 1 108 ? -34.614 -8.272 35.659 1.00 64.31 108 ILE A N 1
ATOM 861 C CA . ILE A 1 108 ? -34.943 -8.062 37.063 1.00 64.31 108 ILE A CA 1
ATOM 862 C C . ILE A 1 108 ? -36.467 -8.156 37.114 1.00 64.31 108 ILE A C 1
ATOM 864 O O . ILE A 1 108 ? -37.131 -7.261 36.580 1.00 64.31 108 ILE A O 1
ATOM 868 N N . PRO A 1 109 ? -37.053 -9.222 37.686 1.00 59.56 109 PRO A N 1
ATOM 869 C CA . PRO A 1 109 ? -38.489 -9.265 37.864 1.00 59.56 109 PRO A CA 1
ATOM 870 C C . PRO A 1 109 ? -38.836 -8.121 38.814 1.00 59.56 109 PRO A C 1
ATOM 872 O O . PRO A 1 109 ? -38.363 -8.085 39.952 1.00 59.56 109 PRO A O 1
ATOM 875 N N . GLY A 1 110 ? -39.621 -7.154 38.340 1.00 59.19 110 GLY A N 1
ATOM 876 C CA . GLY A 1 110 ? -40.259 -6.197 39.237 1.00 59.19 110 GLY A CA 1
ATOM 877 C C . GLY A 1 110 ? -41.141 -6.948 40.243 1.00 59.19 110 GLY A C 1
ATOM 878 O O . GLY A 1 110 ? -41.550 -8.079 39.958 1.00 59.19 110 GLY A O 1
ATOM 879 N N . PRO A 1 111 ? -41.436 -6.361 41.416 1.00 53.28 111 PRO A N 1
ATOM 880 C CA . PRO A 1 111 ? -42.342 -6.981 42.373 1.00 53.28 111 PRO A CA 1
ATOM 881 C C . PRO A 1 111 ? -43.639 -7.380 41.663 1.00 53.28 111 PRO A C 1
ATOM 883 O O . PRO A 1 111 ? -44.224 -6.588 40.922 1.00 53.28 111 PRO A O 1
ATOM 886 N N . LEU A 1 112 ? -44.039 -8.638 41.854 1.00 55.22 112 LEU A N 1
ATOM 887 C CA . LEU A 1 112 ? -45.269 -9.190 41.307 1.00 55.22 112 LEU A CA 1
ATOM 888 C C . LEU A 1 112 ? -46.432 -8.478 42.012 1.00 55.22 112 LEU A C 1
ATOM 890 O O . LEU A 1 112 ? -46.800 -8.831 43.128 1.00 55.22 112 LEU A O 1
ATOM 894 N N . ILE A 1 113 ? -46.945 -7.406 41.410 1.00 60.47 113 ILE A N 1
ATOM 895 C CA . ILE A 1 113 ? -48.145 -6.734 41.906 1.00 60.47 113 ILE A CA 1
ATOM 896 C C . ILE A 1 113 ? -49.320 -7.615 41.485 1.00 60.47 113 ILE A C 1
ATOM 898 O O . ILE A 1 113 ? -49.602 -7.755 40.295 1.00 60.47 113 ILE A O 1
ATOM 902 N N . GLU A 1 114 ? -49.963 -8.226 42.475 1.00 51.44 114 GLU A N 1
ATOM 903 C CA . GLU A 1 114 ? -50.983 -9.280 42.364 1.00 51.44 114 GLU A CA 1
ATOM 904 C C . GLU A 1 114 ? -52.266 -8.854 41.607 1.00 51.44 114 GLU A C 1
ATOM 906 O O . GLU A 1 114 ? -53.122 -9.686 41.332 1.00 51.44 114 GLU A O 1
ATOM 911 N N . ASP A 1 115 ? -52.360 -7.595 41.154 1.00 49.56 115 ASP A N 1
ATOM 912 C CA . ASP A 1 115 ? -53.586 -6.991 40.611 1.00 49.56 115 ASP A CA 1
ATOM 913 C C . ASP A 1 115 ? -53.535 -6.520 39.136 1.00 49.56 115 ASP A C 1
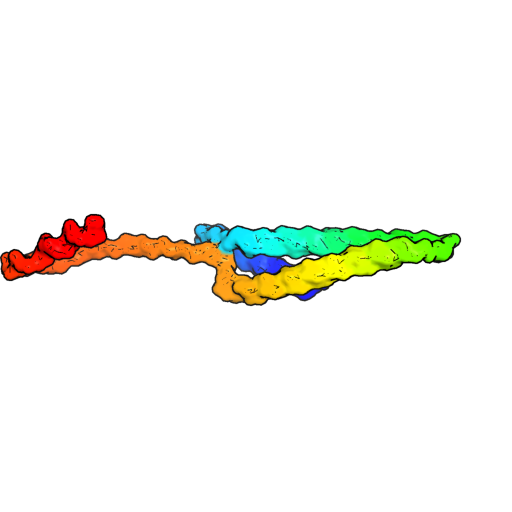ATOM 915 O O . ASP A 1 115 ? -54.477 -5.885 38.660 1.00 49.56 115 ASP A O 1
ATOM 919 N N . GLN A 1 116 ? -52.495 -6.823 38.341 1.00 51.62 116 GLN A N 1
ATOM 920 C CA . GLN A 1 116 ? -52.469 -6.450 36.905 1.00 51.62 116 GLN A CA 1
ATOM 921 C C . GLN A 1 116 ? -52.784 -7.610 35.944 1.00 51.62 116 GLN A C 1
ATOM 923 O O . GLN A 1 116 ? -51.954 -8.045 35.149 1.00 51.62 116 GLN A O 1
ATOM 928 N N . LEU A 1 117 ? -54.038 -8.070 35.943 1.00 50.78 117 LEU A N 1
ATOM 929 C CA . LEU A 1 117 ? -54.536 -9.157 35.080 1.00 50.78 117 LEU A CA 1
ATOM 930 C C . LEU A 1 117 ? -54.984 -8.750 33.652 1.00 50.78 117 LEU A C 1
ATOM 932 O O . LEU A 1 117 ? -55.759 -9.482 33.042 1.00 50.78 117 LEU A O 1
ATOM 936 N N . THR A 1 118 ? -54.530 -7.626 33.065 1.00 52.91 118 THR A N 1
ATOM 937 C CA . THR A 1 118 ? -55.150 -7.141 31.795 1.00 52.91 118 THR A CA 1
ATOM 938 C C . THR A 1 118 ? -54.227 -6.785 30.613 1.00 52.91 118 THR A C 1
ATOM 940 O O . THR A 1 118 ? -54.724 -6.270 29.619 1.00 52.91 118 THR A O 1
ATOM 943 N N . ALA A 1 119 ? -52.926 -7.105 30.585 1.00 49.69 119 ALA A N 1
ATOM 944 C CA . ALA A 1 119 ? -52.103 -6.745 29.403 1.00 49.69 119 ALA A CA 1
ATOM 945 C C . ALA A 1 119 ? -51.195 -7.839 28.810 1.00 49.69 119 ALA A C 1
ATOM 947 O O . ALA A 1 119 ? -50.361 -7.547 27.957 1.00 49.69 119 ALA A O 1
ATOM 948 N N . THR A 1 120 ? -51.378 -9.116 29.153 1.00 46.88 120 THR A N 1
ATOM 949 C CA . THR A 1 120 ? -50.497 -10.208 28.682 1.00 46.88 120 THR A CA 1
ATOM 950 C C . THR A 1 120 ? -50.906 -10.842 27.341 1.00 46.88 120 THR A C 1
ATOM 952 O O . THR A 1 120 ? -50.575 -11.998 27.087 1.00 46.88 120 THR A O 1
ATOM 955 N N . ARG A 1 121 ? -51.652 -10.149 26.461 1.00 48.44 121 ARG A N 1
ATOM 956 C CA . ARG A 1 121 ? -52.211 -10.786 25.242 1.00 48.44 121 ARG A CA 1
ATOM 957 C C . ARG A 1 121 ? -51.902 -10.174 23.875 1.00 48.44 121 ARG A C 1
ATOM 959 O O . ARG A 1 121 ? -52.384 -10.725 22.892 1.00 48.44 121 ARG A O 1
ATOM 966 N N . ASN A 1 122 ? -51.061 -9.144 23.757 1.00 48.56 122 ASN A N 1
ATOM 967 C CA . ASN A 1 122 ? -50.814 -8.514 22.444 1.00 48.56 122 ASN A CA 1
ATOM 968 C C . ASN A 1 122 ? -49.431 -8.735 21.809 1.00 48.56 122 ASN A C 1
ATOM 970 O O . ASN A 1 122 ? -49.205 -8.230 20.716 1.00 48.56 122 ASN A O 1
ATOM 974 N N . LEU A 1 123 ? -48.535 -9.539 22.393 1.00 51.19 123 LEU A N 1
ATOM 975 C CA . LEU A 1 123 ? -47.244 -9.847 21.746 1.00 51.19 123 LEU A CA 1
ATOM 976 C C . LEU A 1 123 ? -47.282 -11.048 20.777 1.00 51.19 123 LEU A C 1
ATOM 978 O O . LEU A 1 123 ? -46.411 -11.157 19.926 1.00 51.19 123 LEU A O 1
ATOM 982 N N . ASN A 1 124 ? -48.315 -11.898 20.818 1.00 48.22 124 ASN A N 1
ATOM 983 C CA . ASN A 1 124 ? -48.416 -13.096 19.962 1.00 48.22 124 ASN A CA 1
ATOM 984 C C . ASN A 1 124 ? -49.065 -12.860 18.578 1.00 48.22 124 ASN A C 1
ATOM 986 O O . ASN A 1 124 ? -49.453 -13.822 17.925 1.00 48.22 124 ASN A O 1
ATOM 990 N N . LYS A 1 125 ? -49.229 -11.609 18.124 1.00 46.41 125 LYS A N 1
ATOM 991 C CA . LYS A 1 125 ? -49.845 -11.289 16.813 1.00 46.41 125 LYS A CA 1
ATOM 992 C C . LYS A 1 125 ? -48.905 -10.611 15.804 1.00 46.41 125 LYS A C 1
ATOM 994 O O . LYS A 1 125 ? -49.381 -10.153 14.772 1.00 46.41 125 LYS A O 1
ATOM 999 N N . LEU A 1 126 ? -47.605 -10.529 16.090 1.00 47.53 126 LEU A N 1
ATOM 1000 C CA . LEU A 1 126 ? -46.613 -9.891 15.207 1.00 47.53 126 LEU A CA 1
ATOM 1001 C C . LEU A 1 126 ? -45.498 -10.845 14.732 1.00 47.53 126 LEU A C 1
ATOM 1003 O O . LEU A 1 126 ? -44.407 -10.382 14.408 1.00 47.53 126 LEU A O 1
ATOM 1007 N N . LEU A 1 127 ? -45.767 -12.154 14.679 1.00 37.88 127 LEU A N 1
ATOM 1008 C CA . LEU A 1 127 ? -44.973 -13.117 13.903 1.00 37.88 127 LEU A CA 1
ATOM 1009 C C . LEU A 1 127 ? -45.774 -13.584 12.689 1.00 37.88 127 LEU A C 1
ATOM 1011 O O . LEU A 1 127 ? -46.980 -13.864 12.878 1.00 37.88 127 LEU A O 1
#

Sequence (127 aa):
MEKITKSRDDIEGKVKVVEGEGYKPKTDVVKWIEDVQKLENEWEAMQESINAAKMLTYKCCPTCSLRSEVSTQAQNIRDQLCGLKQVAESFRSNLVVEKYLVKKVEFIPGPLIEDQLTATRNLNKLL

Mean predicted aligned error: 13.65 Å

Nearest PDB structures (foldseek):
  6dlm-assembly1_A  TM=9.043E-01  e=2.782E+00  synthetic construct
  6egc-assembly1_A  TM=7.292E-01  e=3.804E+00  synthetic construct
  7ui9-assembly1_j  TM=4.887E-01  e=1.796E+00  Saccharomyces cerevisiae S288C
  8j0h-assembly3_C  TM=4.966E-01  e=7.567E+00  Schizosaccharomyces pombe 972h-
  8b9a-assembly1_C  TM=3.628E-01  e=7.567E+00  Saccharomyces cerevisiae

Foldseek 3Di:
DVVLVVLLVVLVVVCVVCVVVVFHWDPLSVVLSVLSVVLVVLVVVLVVLVVVQVVCCVVPPDDVVSVVVSVVSVVVSVVSVVVSVVSSVVPPPPGTDDPPPPPPPPPPDDPPPVPPPPDPPPPVPPD

Radius of gyration: 28.55 Å; Cα contacts (8 Å, |Δi|>4): 49; chains: 1; bounding box: 83×22×68 Å

Secondary structure (DSSP, 8-state):
-HHHHHHHHHHHHHHHHHHHTTPPBPHHHHHHHHHHHHHHHHHHHHHHHHHHHHHHHTTSPPPHHHHHHHHHHHHHHHHHHHHHHHHHHHGGG--B------------PPP--TT--S-TTSSTT--

Solvent-accessible surface area (backbone atoms only — not comparable to full-atom values): 7870 Å² total; per-residue (Å²): 107,73,71,60,53,54,50,40,55,54,50,53,54,51,47,54,53,41,45,74,73,71,46,53,63,33,67,71,58,55,50,48,48,51,54,51,54,52,50,48,54,55,48,52,54,49,53,50,51,52,52,53,50,52,64,51,41,81,77,45,86,76,62,70,67,61,58,53,51,53,50,52,53,51,50,50,53,50,53,52,52,52,54,52,52,58,53,54,64,68,43,78,83,60,59,56,57,81,77,80,72,76,69,81,71,74,81,73,80,68,83,84,67,94,79,74,90,82,75,95,76,73,78,87,77,80,124

Organism: Capsicum baccatum (NCBI:txid33114)